Protein AF-A0A1Y3VLY2-F1 (afdb_monomer_lite)

pLDDT: mean 73.47, std 14.12, range [39.25, 93.06]

Secondary structure (DSSP, 8-state):
-HHHHHHHHHHHHHHHHHT--EEEEEEEEEEESTT--EEEEEETTEEEEEEE--HHHHHHHHHHTT-EEEEEEEEEE--TTSS--EEEEEEEEEEEE-TT--TTHHHHHHHHHHHHHHHHHHHHHHHTT--

Foldseek 3Di:
DVVVVVVVVVVVVVVVLQPDKDKDKKKWKWKDFDQFTFIWIQDPNDTDTLGGDDPVVVVVLVVVLQKDFPDKDWDFDDDPPDPTGMTIIMTMIMHIDTDPDDSCPSVVVSSVVVVVVVVVVVVVVVVPPPD

Structure (mmCIF, N/CA/C/O backbone):
data_AF-A0A1Y3VLY2-F1
#
_entry.id   AF-A0A1Y3VLY2-F1
#
loop_
_atom_site.group_PDB
_atom_site.id
_atom_site.type_symbol
_atom_site.label_atom_id
_atom_site.label_alt_id
_atom_site.label_comp_id
_atom_site.label_asym_id
_atom_site.label_entity_id
_atom_site.label_seq_id
_atom_site.pdbx_PDB_ins_code
_atom_site.Cartn_x
_atom_site.Cartn_y
_atom_site.Cartn_z
_atom_site.occupancy
_atom_site.B_iso_or_equiv
_atom_site.auth_seq_id
_atom_site.auth_comp_id
_atom_site.auth_asym_id
_atom_site.auth_atom_id
_atom_site.pdbx_PDB_model_num
ATOM 1 N N . MET A 1 1 ? -27.248 6.720 44.081 1.00 58.12 1 MET A N 1
ATOM 2 C CA . MET A 1 1 ? -26.623 5.455 43.626 1.00 58.12 1 MET A CA 1
ATOM 3 C C . MET A 1 1 ? -26.947 5.105 42.172 1.00 58.12 1 MET A C 1
ATOM 5 O O . MET A 1 1 ? -26.018 5.066 41.383 1.00 58.12 1 MET A O 1
ATOM 9 N N . LYS A 1 2 ? -28.219 4.960 41.759 1.00 60.16 2 LYS A N 1
ATOM 10 C CA . LYS A 1 2 ? -28.583 4.601 40.363 1.00 60.16 2 LYS A CA 1
ATOM 11 C C . LYS A 1 2 ? -27.990 5.522 39.275 1.00 60.16 2 LYS A C 1
ATOM 13 O O . LYS A 1 2 ? -27.499 5.031 38.271 1.00 60.16 2 LYS A O 1
ATOM 18 N N . LYS A 1 3 ? -27.964 6.845 39.502 1.00 66.25 3 LYS A N 1
ATOM 19 C CA . LYS A 1 3 ? -27.384 7.829 38.561 1.00 66.25 3 LYS A CA 1
ATOM 20 C C . LYS A 1 3 ? -25.861 7.702 38.397 1.00 66.25 3 LYS A C 1
ATOM 22 O O . LYS A 1 3 ? -25.346 7.909 37.311 1.00 66.25 3 LYS A O 1
ATOM 27 N N . LEU A 1 4 ? -25.161 7.331 39.470 1.00 74.94 4 LEU A N 1
ATOM 28 C CA . LEU A 1 4 ? -23.703 7.162 39.494 1.00 74.94 4 LEU A CA 1
ATOM 29 C C . LEU A 1 4 ? -23.287 5.870 38.774 1.00 74.94 4 LEU A C 1
ATOM 31 O O . LEU A 1 4 ? -22.337 5.870 38.002 1.00 74.94 4 LEU A O 1
ATOM 35 N N . ILE A 1 5 ? -24.072 4.802 38.954 1.00 77.69 5 ILE A N 1
ATOM 36 C CA . ILE A 1 5 ? -23.905 3.531 38.236 1.00 77.69 5 ILE A CA 1
ATOM 37 C C . ILE A 1 5 ? -24.167 3.720 36.734 1.00 77.69 5 ILE A C 1
ATOM 39 O O . ILE A 1 5 ? -23.401 3.224 35.915 1.00 77.69 5 ILE A O 1
ATOM 43 N N . ALA A 1 6 ? -25.200 4.486 36.363 1.00 76.38 6 ALA A N 1
ATOM 44 C CA . ALA A 1 6 ? -25.489 4.797 34.963 1.00 76.38 6 ALA A CA 1
ATOM 45 C C . ALA A 1 6 ? -24.370 5.618 34.295 1.00 76.38 6 ALA A C 1
ATOM 47 O O . ALA A 1 6 ? -24.025 5.356 33.146 1.00 76.38 6 ALA A O 1
ATOM 48 N N . LEU A 1 7 ? -23.772 6.570 35.019 1.00 77.31 7 LEU A N 1
ATOM 49 C CA . LEU A 1 7 ? -22.654 7.376 34.521 1.00 77.31 7 LEU A CA 1
ATOM 50 C C . LEU A 1 7 ? -21.395 6.523 34.283 1.00 77.31 7 LEU A C 1
ATOM 52 O O . LEU A 1 7 ? -20.775 6.626 33.228 1.00 77.31 7 LEU A O 1
ATOM 56 N N . LEU A 1 8 ? -21.056 5.643 35.230 1.00 75.94 8 LEU A N 1
ATOM 57 C CA . LEU A 1 8 ? -19.932 4.709 35.100 1.00 75.94 8 LEU A CA 1
ATOM 58 C C . LEU A 1 8 ? -20.142 3.714 33.954 1.00 75.94 8 LEU A C 1
ATOM 60 O O . LEU A 1 8 ? -19.216 3.464 33.189 1.00 75.94 8 LEU A O 1
ATOM 64 N N . ALA A 1 9 ? -21.362 3.197 33.791 1.00 75.50 9 ALA A N 1
ATOM 65 C CA . ALA A 1 9 ? -21.703 2.325 32.671 1.00 75.50 9 ALA A CA 1
ATOM 66 C C . ALA A 1 9 ? -21.577 3.056 31.322 1.00 75.50 9 ALA A C 1
ATOM 68 O O . ALA A 1 9 ? -20.997 2.513 30.388 1.00 75.50 9 ALA A O 1
ATOM 69 N N . ALA A 1 10 ? -22.047 4.303 31.224 1.00 71.25 10 ALA A N 1
ATOM 70 C CA . ALA A 1 10 ? -21.918 5.104 30.007 1.00 71.25 10 ALA A CA 1
ATOM 71 C C . ALA A 1 10 ? -20.450 5.412 29.662 1.00 71.25 10 ALA A C 1
ATOM 73 O O . ALA A 1 10 ? -20.056 5.286 28.504 1.00 71.25 10 ALA A O 1
ATOM 74 N N . MET A 1 11 ? -19.626 5.752 30.660 1.00 70.81 11 MET A N 1
ATOM 75 C CA . MET A 1 11 ? -18.187 5.971 30.474 1.00 70.81 11 MET A CA 1
ATOM 76 C C . MET A 1 11 ? -17.454 4.688 30.070 1.00 70.81 11 MET A C 1
ATOM 78 O O . MET A 1 11 ? -16.613 4.726 29.175 1.00 70.81 11 MET A O 1
ATOM 82 N N . ALA A 1 12 ? -17.805 3.546 30.668 1.00 66.31 12 ALA A N 1
ATOM 83 C CA . ALA A 1 12 ? -17.238 2.253 30.302 1.00 66.31 12 ALA A CA 1
ATOM 84 C C . ALA A 1 12 ? -17.602 1.863 28.863 1.00 66.31 12 ALA A C 1
ATOM 86 O O . ALA A 1 12 ? -16.734 1.421 28.117 1.00 66.31 12 ALA A O 1
ATOM 87 N N . ILE A 1 13 ? -18.851 2.075 28.438 1.00 64.88 13 ILE A N 1
ATOM 88 C CA . ILE A 1 13 ? -19.300 1.780 27.069 1.00 64.88 13 ILE A CA 1
ATOM 89 C C . ILE A 1 13 ? -18.627 2.723 26.062 1.00 64.88 13 ILE A C 1
ATOM 91 O O . ILE A 1 13 ? -18.116 2.259 25.046 1.00 64.88 13 ILE A O 1
ATOM 95 N N . ALA A 1 14 ? -18.558 4.025 26.354 1.00 61.59 14 ALA A N 1
ATOM 96 C CA . ALA A 1 14 ? -17.890 5.000 25.491 1.00 61.59 14 ALA A CA 1
ATOM 97 C C . ALA A 1 14 ? -16.382 4.721 25.354 1.00 61.59 14 ALA A C 1
ATOM 99 O O . ALA A 1 14 ? -15.857 4.716 24.241 1.00 61.59 14 ALA A O 1
ATOM 100 N N . GLY A 1 15 ? -15.702 4.402 26.462 1.00 58.81 15 GLY A N 1
ATOM 101 C CA . GLY A 1 15 ? -14.295 3.991 26.450 1.00 58.81 15 GLY A CA 1
ATOM 102 C C . GLY A 1 15 ? -14.069 2.671 25.704 1.00 58.81 15 GLY A C 1
ATOM 103 O O . GLY A 1 15 ? -13.089 2.529 24.981 1.00 58.81 15 GLY A O 1
ATOM 104 N N . SER A 1 16 ? -15.016 1.734 25.806 1.00 58.16 16 SER A N 1
ATOM 105 C CA . SER A 1 16 ? -14.946 0.433 25.124 1.00 58.16 16 SER A CA 1
ATOM 106 C C . SER A 1 16 ? -15.155 0.545 23.610 1.00 58.16 16 SER A C 1
ATOM 108 O O . SER A 1 16 ? -14.519 -0.183 22.853 1.00 58.16 16 SER A O 1
ATOM 110 N N . ILE A 1 17 ? -16.012 1.463 23.145 1.00 58.00 17 ILE A N 1
ATOM 111 C CA . ILE A 1 17 ? -16.206 1.742 21.708 1.00 58.00 17 ILE A CA 1
ATOM 112 C C . ILE A 1 17 ? -14.974 2.453 21.125 1.00 58.00 17 ILE A C 1
ATOM 114 O O . ILE A 1 17 ? -14.577 2.153 20.000 1.00 58.00 17 ILE A O 1
ATOM 118 N N . SER A 1 18 ? -14.333 3.336 21.901 1.00 56.81 18 SER A N 1
ATOM 119 C CA . SER A 1 18 ? -13.081 4.003 21.510 1.00 56.81 18 SER A CA 1
ATOM 120 C C . SER A 1 18 ? -11.898 3.036 21.365 1.00 56.81 18 SER A C 1
ATOM 122 O O . SER A 1 18 ? -10.976 3.324 20.610 1.00 56.81 18 SER A O 1
ATOM 124 N N . ALA A 1 19 ? -11.917 1.894 22.061 1.00 61.84 19 ALA A N 1
ATOM 125 C CA . ALA A 1 19 ? -10.824 0.918 22.071 1.00 61.84 19 ALA A CA 1
ATOM 126 C C . ALA A 1 19 ? -10.972 -0.205 21.026 1.00 61.84 19 ALA A C 1
ATOM 128 O O . ALA A 1 19 ? -10.168 -1.138 21.007 1.00 61.84 19 ALA A O 1
ATOM 129 N N . GLN A 1 20 ? -11.996 -0.165 20.164 1.00 66.69 20 GLN A N 1
ATOM 130 C CA . GLN A 1 20 ? -12.129 -1.157 19.097 1.00 66.69 20 GLN A CA 1
ATOM 131 C C . GLN A 1 20 ? -11.110 -0.881 17.989 1.00 66.69 20 GLN A C 1
ATOM 133 O O . GLN A 1 20 ? -11.344 -0.043 17.114 1.00 66.69 20 GLN A O 1
ATOM 138 N N . ASN A 1 21 ? -9.999 -1.622 18.014 1.00 74.44 21 ASN A N 1
ATOM 139 C CA . ASN A 1 21 ? -9.060 -1.674 16.900 1.00 74.44 21 ASN A CA 1
ATOM 140 C C . ASN A 1 21 ? -9.775 -2.221 15.661 1.00 74.44 21 ASN A C 1
ATOM 142 O O . ASN A 1 21 ? -10.402 -3.284 15.684 1.00 74.44 21 ASN A O 1
ATOM 146 N N . LYS A 1 22 ? -9.676 -1.473 14.568 1.00 84.25 22 LYS A N 1
ATOM 147 C CA . LYS A 1 22 ? -10.125 -1.868 13.235 1.00 84.25 22 LYS A CA 1
ATOM 148 C C . LYS A 1 22 ? -8.903 -2.102 12.360 1.00 84.25 22 LYS A C 1
ATOM 150 O O . LYS A 1 22 ? -7.831 -1.566 12.620 1.00 84.25 22 LYS A O 1
ATOM 155 N N . THR A 1 23 ? -9.066 -2.881 11.298 1.00 88.00 23 THR A N 1
ATOM 156 C CA . THR A 1 23 ? -7.989 -3.162 10.344 1.00 88.00 23 THR A CA 1
ATOM 157 C C . THR A 1 23 ? -8.355 -2.602 8.979 1.00 88.00 23 THR A C 1
ATOM 159 O O . THR A 1 23 ? -9.428 -2.891 8.449 1.00 88.00 23 THR A O 1
ATOM 162 N N . ALA A 1 24 ? -7.466 -1.797 8.411 1.00 88.06 24 ALA A N 1
ATOM 163 C CA . ALA A 1 24 ? -7.548 -1.323 7.038 1.00 88.06 24 ALA A CA 1
ATOM 164 C C . ALA A 1 24 ? -6.642 -2.163 6.140 1.00 88.06 24 ALA A C 1
ATOM 166 O O . ALA A 1 24 ? -5.611 -2.655 6.595 1.00 88.06 24 ALA A O 1
ATOM 167 N N . TYR A 1 25 ? -7.013 -2.280 4.865 1.00 89.06 25 TYR A N 1
ATOM 168 C CA . TYR A 1 25 ? -6.233 -2.985 3.853 1.00 89.06 25 TYR A CA 1
ATOM 169 C C . TYR A 1 25 ? -5.829 -2.047 2.717 1.00 89.06 25 TYR A C 1
ATOM 171 O O . TYR A 1 25 ? -6.581 -1.138 2.355 1.00 89.06 25 TYR A O 1
ATOM 179 N N . LEU A 1 26 ? -4.642 -2.281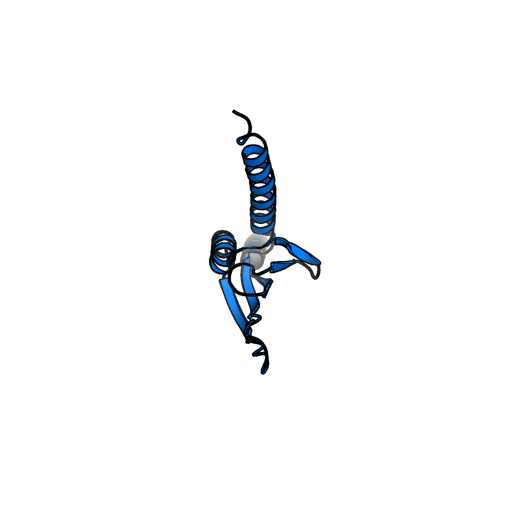 2.162 1.00 90.06 26 LEU A N 1
ATOM 180 C CA . LEU A 1 26 ? -4.081 -1.529 1.045 1.00 90.06 26 LEU A CA 1
ATOM 181 C C . LEU A 1 26 ? -3.390 -2.486 0.077 1.00 90.06 26 LEU A C 1
ATOM 183 O O . LEU A 1 26 ? -2.459 -3.192 0.461 1.00 90.06 26 LEU A O 1
ATOM 187 N N . ASP A 1 27 ? -3.797 -2.463 -1.189 1.00 90.31 27 ASP A N 1
ATOM 188 C CA . ASP A 1 27 ? -3.140 -3.276 -2.207 1.00 90.31 27 ASP A CA 1
ATOM 189 C C . ASP A 1 27 ? -2.009 -2.496 -2.882 1.00 90.31 27 ASP A C 1
ATOM 191 O O . ASP A 1 27 ? -2.199 -1.391 -3.405 1.00 90.31 27 ASP A O 1
ATOM 195 N N . LEU A 1 28 ? -0.836 -3.118 -2.938 1.00 90.19 28 LEU A N 1
ATOM 196 C CA . LEU A 1 28 ? 0.336 -2.650 -3.661 1.00 90.19 28 LEU A CA 1
ATOM 197 C C . LEU A 1 28 ? 0.592 -3.558 -4.862 1.00 90.19 28 LEU A C 1
ATOM 199 O O . LEU A 1 28 ? 0.950 -4.728 -4.725 1.00 90.19 28 LEU A O 1
ATOM 203 N N . TYR A 1 29 ? 0.481 -2.986 -6.055 1.00 89.62 29 TYR A N 1
ATOM 204 C CA . TYR A 1 29 ? 0.791 -3.650 -7.310 1.00 89.62 29 TYR A CA 1
ATOM 205 C C . TYR A 1 29 ? 2.093 -3.116 -7.891 1.00 89.62 29 TYR A C 1
ATOM 207 O O . TYR A 1 29 ? 2.259 -1.914 -8.099 1.00 89.62 29 TYR A O 1
ATOM 215 N N . GLN A 1 30 ? 2.992 -4.028 -8.247 1.00 86.88 30 GLN A N 1
ATOM 216 C CA . GLN A 1 30 ? 4.174 -3.710 -9.033 1.00 86.88 30 GLN A CA 1
ATOM 217 C C . GLN A 1 30 ? 4.269 -4.590 -10.269 1.00 86.88 30 GLN A C 1
ATOM 219 O O . GLN A 1 30 ? 4.177 -5.815 -10.195 1.00 86.88 30 GLN A O 1
ATOM 224 N N . ARG A 1 31 ? 4.470 -3.967 -11.433 1.00 84.88 31 ARG A N 1
ATOM 225 C CA . ARG A 1 31 ? 4.622 -4.678 -12.709 1.00 84.88 31 ARG A CA 1
ATOM 226 C C . ARG A 1 31 ? 5.759 -4.085 -13.529 1.00 84.88 31 ARG A C 1
ATOM 228 O O . ARG A 1 31 ? 5.790 -2.881 -13.764 1.00 84.88 31 ARG A O 1
ATOM 235 N N . GLY A 1 32 ? 6.643 -4.930 -14.049 1.00 77.25 32 GLY A N 1
ATOM 236 C CA . GLY A 1 32 ? 7.724 -4.480 -14.929 1.00 77.25 32 GLY A CA 1
ATOM 237 C C . GLY A 1 32 ? 8.825 -5.516 -15.106 1.00 77.25 32 GLY A C 1
ATOM 238 O O . GLY A 1 32 ? 8.656 -6.681 -14.749 1.00 77.25 32 GLY A O 1
ATOM 239 N N . GLY A 1 33 ? 9.937 -5.084 -15.692 1.00 66.81 33 GLY A N 1
ATOM 240 C CA . GLY A 1 33 ? 11.180 -5.851 -15.757 1.00 66.81 33 GLY A CA 1
ATOM 241 C C . GLY A 1 33 ? 12.245 -5.173 -14.898 1.00 66.81 33 GLY A C 1
ATOM 242 O O . GLY A 1 33 ? 12.363 -3.948 -14.946 1.00 66.81 33 GLY A O 1
ATOM 243 N N . ALA A 1 34 ? 12.987 -5.969 -14.124 1.00 65.06 34 ALA A N 1
ATOM 244 C CA . ALA A 1 34 ? 14.142 -5.545 -13.328 1.00 65.06 34 ALA A CA 1
ATOM 245 C C . ALA A 1 34 ? 13.949 -4.190 -12.597 1.00 65.06 34 ALA A C 1
ATOM 247 O O . ALA A 1 34 ? 13.009 -4.033 -11.823 1.00 65.06 34 ALA A O 1
ATOM 248 N N . MET A 1 35 ? 14.827 -3.214 -12.853 1.00 57.78 35 MET A N 1
ATOM 249 C CA . MET A 1 35 ? 14.977 -1.943 -12.125 1.00 57.78 35 MET A CA 1
ATOM 250 C C . MET A 1 35 ? 13.846 -0.914 -12.357 1.00 57.78 35 MET A C 1
ATOM 252 O O . MET A 1 35 ? 13.881 0.187 -11.811 1.00 57.78 35 MET A O 1
ATOM 256 N N . HIS A 1 36 ? 12.826 -1.247 -13.158 1.00 66.94 36 HIS A N 1
ATOM 257 C CA . HIS A 1 36 ? 11.753 -0.326 -13.558 1.00 66.94 36 HIS A CA 1
ATOM 258 C C . HIS A 1 36 ? 10.357 -0.911 -13.318 1.00 66.94 36 HIS A C 1
ATOM 260 O O . HIS A 1 36 ? 9.518 -0.978 -14.225 1.00 66.94 36 HIS A O 1
ATOM 266 N N . LEU A 1 37 ? 10.094 -1.342 -12.083 1.00 76.12 37 LEU A N 1
ATOM 267 C CA . LEU A 1 37 ? 8.758 -1.758 -11.669 1.00 76.12 37 LEU A CA 1
ATOM 268 C C . LEU A 1 37 ? 7.848 -0.529 -11.565 1.00 76.12 37 LEU A C 1
ATOM 270 O O . LEU A 1 37 ? 8.114 0.409 -10.813 1.00 76.12 37 LEU A O 1
ATOM 274 N N . LYS A 1 38 ? 6.772 -0.531 -12.355 1.00 84.75 38 LYS A N 1
ATOM 275 C CA . LYS A 1 38 ? 5.688 0.444 -12.228 1.00 84.75 38 LYS A CA 1
ATOM 276 C C . LYS A 1 38 ? 4.907 0.113 -10.970 1.00 84.75 38 LYS A C 1
ATOM 278 O O . LYS A 1 38 ? 4.398 -1.003 -10.869 1.00 84.75 38 LYS A O 1
ATOM 283 N N . THR A 1 39 ? 4.821 1.075 -10.064 1.00 86.38 39 THR A N 1
ATOM 284 C CA . THR A 1 39 ? 4.208 0.918 -8.746 1.00 86.38 39 THR A CA 1
ATOM 285 C C . THR A 1 39 ? 2.845 1.594 -8.720 1.00 86.38 39 THR A C 1
ATOM 287 O O . THR A 1 39 ? 2.719 2.771 -9.064 1.00 86.38 39 THR A O 1
ATOM 290 N N . THR A 1 40 ? 1.827 0.861 -8.288 1.00 87.44 40 THR A N 1
ATOM 291 C CA . THR A 1 40 ? 0.455 1.347 -8.151 1.00 87.44 40 THR A CA 1
ATOM 292 C C . THR A 1 40 ? -0.095 0.917 -6.800 1.00 87.44 40 THR A C 1
ATOM 294 O O . THR A 1 40 ? -0.069 -0.268 -6.480 1.00 87.44 40 THR A O 1
ATOM 297 N N . LEU A 1 41 ? -0.608 1.869 -6.030 1.00 87.44 41 LEU A N 1
ATOM 298 C CA . LEU A 1 41 ? -1.395 1.602 -4.828 1.00 87.44 41 LEU A CA 1
ATOM 299 C C . LEU A 1 41 ? -2.883 1.648 -5.168 1.00 87.44 41 LEU A C 1
ATOM 301 O O . LEU A 1 41 ? -3.289 2.492 -5.965 1.00 87.44 41 LEU A O 1
ATOM 305 N N . ILE A 1 42 ? -3.700 0.779 -4.580 1.00 84.75 42 ILE A N 1
ATOM 306 C CA . ILE A 1 42 ? -5.162 0.848 -4.713 1.00 84.75 42 ILE A CA 1
ATOM 307 C C . ILE A 1 42 ? -5.753 1.377 -3.409 1.00 84.75 42 ILE A C 1
ATOM 309 O O . ILE A 1 42 ? -5.805 0.665 -2.411 1.00 84.75 42 ILE A O 1
ATOM 313 N N . PHE A 1 43 ? -6.240 2.616 -3.433 1.00 75.88 43 PHE A N 1
ATOM 314 C CA . PHE A 1 43 ? -6.943 3.241 -2.312 1.00 75.88 43 PHE A CA 1
ATOM 315 C C . PHE A 1 43 ? -8.423 3.364 -2.647 1.00 75.88 43 PHE A C 1
ATOM 317 O O . PHE A 1 43 ? -8.763 4.010 -3.634 1.00 75.88 43 PHE A O 1
ATOM 324 N N . ASN A 1 44 ? -9.318 2.789 -1.840 1.00 72.00 44 ASN A N 1
ATOM 325 C CA . ASN A 1 44 ? -10.771 2.882 -2.061 1.00 72.00 44 ASN A CA 1
ATOM 326 C C . ASN A 1 44 ? -11.184 2.557 -3.513 1.00 72.00 44 ASN A C 1
ATOM 328 O O . ASN A 1 44 ? -11.891 3.332 -4.157 1.00 72.00 44 ASN A O 1
ATOM 332 N N . ASN A 1 45 ? -10.687 1.443 -4.062 1.00 75.06 45 ASN A N 1
ATOM 333 C CA . ASN A 1 45 ? -10.869 1.050 -5.468 1.00 75.06 45 ASN A CA 1
ATOM 334 C C . ASN A 1 45 ? -10.325 2.039 -6.520 1.00 75.06 45 ASN A C 1
ATOM 336 O O . ASN A 1 45 ? -10.598 1.879 -7.711 1.00 75.06 45 ASN A O 1
ATOM 340 N N . ARG A 1 46 ? -9.529 3.039 -6.130 1.00 76.38 46 ARG A N 1
ATOM 341 C CA . ARG A 1 46 ? -8.881 3.982 -7.048 1.00 76.38 46 ARG A CA 1
ATOM 342 C C . ARG A 1 46 ? -7.377 3.711 -7.133 1.00 76.38 46 ARG A C 1
ATOM 344 O O . ARG A 1 46 ? -6.707 3.674 -6.100 1.00 76.38 46 ARG A O 1
ATOM 351 N N . PRO A 1 47 ? -6.822 3.539 -8.343 1.00 83.50 47 PRO A N 1
ATOM 352 C CA . PRO A 1 47 ? -5.389 3.373 -8.516 1.00 83.50 47 PRO A CA 1
ATOM 353 C C . PRO A 1 47 ? -4.657 4.712 -8.369 1.00 83.50 47 PRO A C 1
ATOM 355 O O . PRO A 1 47 ? -4.982 5.686 -9.044 1.00 83.50 47 PRO A O 1
ATOM 358 N N . VAL A 1 48 ? -3.622 4.736 -7.534 1.00 84.06 48 VAL A N 1
ATOM 359 C CA . VAL A 1 48 ? -2.663 5.836 -7.393 1.00 84.06 48 VAL A CA 1
ATOM 360 C C . VAL A 1 48 ? -1.322 5.361 -7.931 1.00 84.06 48 VAL A C 1
ATOM 362 O O . VAL A 1 48 ? -0.709 4.428 -7.408 1.00 84.06 48 VAL A O 1
ATOM 365 N N . TYR A 1 49 ? -0.876 5.978 -9.020 1.00 83.56 49 TYR A N 1
ATOM 366 C CA . TYR A 1 49 ? 0.398 5.645 -9.641 1.00 83.56 49 TYR A CA 1
ATOM 367 C C . TYR A 1 49 ? 1.543 6.364 -8.925 1.00 83.56 49 TYR A C 1
ATOM 369 O O . TYR A 1 49 ? 1.5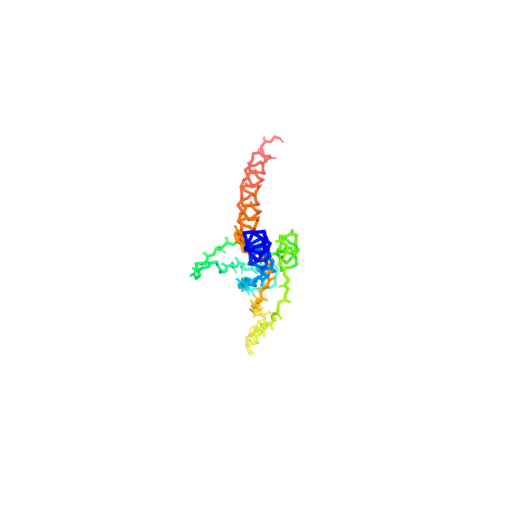64 7.587 -8.855 1.00 83.56 49 TYR A O 1
ATOM 377 N N . LEU A 1 50 ? 2.514 5.597 -8.425 1.00 81.06 50 LEU A N 1
ATOM 378 C CA . LEU A 1 50 ? 3.679 6.117 -7.696 1.00 81.06 50 LEU A CA 1
ATOM 379 C C . LEU A 1 50 ? 4.932 6.249 -8.574 1.00 81.06 50 LEU A C 1
ATOM 381 O O . LEU A 1 50 ? 6.037 6.463 -8.069 1.00 81.06 50 LEU A O 1
ATOM 385 N N . GLY A 1 51 ? 4.793 6.064 -9.887 1.00 81.81 51 GLY A N 1
ATOM 386 C CA . GLY A 1 51 ? 5.928 6.063 -10.800 1.00 81.81 51 GLY A CA 1
ATOM 387 C C . GLY A 1 51 ? 6.681 4.731 -10.845 1.00 81.81 51 GLY A C 1
ATOM 388 O O . GLY A 1 51 ? 6.201 3.672 -10.425 1.00 81.81 51 GLY A O 1
ATOM 389 N N . LYS A 1 52 ? 7.896 4.795 -11.395 1.00 83.62 52 LYS A N 1
ATOM 390 C CA . LYS A 1 52 ? 8.869 3.698 -11.368 1.00 83.62 52 LYS A CA 1
ATOM 391 C C . LYS A 1 52 ? 9.653 3.798 -10.058 1.00 83.62 52 LYS A C 1
ATOM 393 O O . LYS A 1 52 ? 10.356 4.789 -9.860 1.00 83.62 52 LYS A O 1
ATOM 398 N N . LYS A 1 53 ? 9.507 2.809 -9.175 1.00 79.06 53 LYS A N 1
ATOM 399 C CA . LYS A 1 53 ? 10.174 2.770 -7.860 1.00 79.06 53 LYS A CA 1
ATOM 400 C C . LYS A 1 53 ? 10.644 1.359 -7.529 1.00 79.06 53 LYS A C 1
ATOM 402 O O . LYS A 1 53 ? 10.069 0.383 -8.015 1.00 79.06 53 LYS A O 1
ATOM 407 N N . ASN A 1 54 ? 11.679 1.256 -6.700 1.00 82.31 54 ASN A N 1
ATOM 408 C CA . ASN A 1 54 ? 12.123 -0.029 -6.169 1.00 82.31 54 ASN A CA 1
ATOM 409 C C . ASN A 1 54 ? 11.071 -0.574 -5.182 1.00 82.31 54 ASN A C 1
ATOM 411 O O . ASN A 1 54 ? 10.453 0.194 -4.449 1.00 82.31 54 ASN A O 1
ATOM 415 N N . LEU A 1 55 ? 10.849 -1.892 -5.160 1.00 82.25 55 LEU A N 1
ATOM 416 C CA . LEU A 1 55 ? 9.916 -2.524 -4.223 1.00 82.25 55 LEU A CA 1
ATOM 417 C C . LEU A 1 55 ? 10.268 -2.228 -2.759 1.00 82.25 55 LEU A C 1
ATOM 419 O O . LEU A 1 55 ? 9.387 -1.854 -1.993 1.00 82.25 55 LEU A O 1
ATOM 423 N N . GLY A 1 56 ? 11.542 -2.359 -2.384 1.00 84.38 56 GLY A N 1
ATOM 424 C CA . GLY A 1 56 ? 12.001 -2.124 -1.014 1.00 84.38 56 GLY A CA 1
ATOM 425 C C . GLY A 1 56 ? 11.806 -0.674 -0.572 1.00 84.38 56 GLY A C 1
ATOM 426 O O . GLY A 1 56 ? 11.342 -0.433 0.533 1.00 84.38 56 GLY A O 1
ATOM 427 N N . GLU A 1 57 ? 12.061 0.291 -1.463 1.00 84.00 57 GLU A N 1
ATOM 428 C CA . GLU A 1 57 ? 11.805 1.718 -1.203 1.00 84.00 57 GLU A CA 1
ATOM 429 C C . GLU A 1 57 ? 10.322 1.967 -0.888 1.00 84.00 57 GLU A C 1
ATOM 431 O O . GLU A 1 57 ? 9.985 2.675 0.060 1.00 84.00 57 GLU A O 1
ATOM 436 N N . VAL A 1 58 ? 9.428 1.355 -1.668 1.00 85.62 58 VAL A N 1
ATOM 437 C CA . VAL A 1 58 ? 7.981 1.504 -1.483 1.00 85.62 58 VAL A CA 1
ATOM 438 C C . VAL A 1 58 ? 7.518 0.826 -0.196 1.00 85.62 58 VAL A C 1
ATOM 440 O O . VAL A 1 58 ? 6.737 1.417 0.545 1.00 85.62 58 VAL A O 1
ATOM 443 N N . LEU A 1 59 ? 8.007 -0.381 0.094 1.00 88.25 59 LEU A N 1
ATOM 444 C CA . LEU A 1 59 ? 7.661 -1.100 1.320 1.00 88.25 59 LEU A CA 1
ATOM 445 C C . LEU A 1 59 ? 8.156 -0.367 2.571 1.00 88.25 59 LEU A C 1
ATOM 447 O O . LEU A 1 59 ? 7.392 -0.251 3.521 1.00 88.25 59 LEU A O 1
ATOM 451 N N . ASN A 1 60 ? 9.367 0.194 2.551 1.00 89.12 60 ASN A N 1
ATOM 452 C CA . ASN A 1 60 ? 9.896 0.974 3.673 1.00 89.12 60 ASN A CA 1
ATOM 453 C C . ASN A 1 60 ? 9.043 2.220 3.948 1.00 89.12 60 ASN A C 1
ATOM 455 O O . ASN A 1 60 ? 8.650 2.456 5.083 1.00 89.12 60 ASN A O 1
ATOM 459 N N . MET A 1 61 ? 8.674 2.971 2.907 1.00 86.62 61 MET A N 1
ATOM 460 C CA . MET A 1 61 ? 7.791 4.140 3.040 1.00 86.62 61 MET A CA 1
ATOM 461 C C . MET A 1 61 ? 6.405 3.774 3.604 1.00 86.62 61 MET A C 1
ATOM 463 O O . MET A 1 61 ? 5.803 4.535 4.367 1.00 86.62 61 MET A O 1
ATOM 467 N N . LEU A 1 62 ? 5.868 2.618 3.210 1.00 88.38 62 LEU A N 1
ATOM 468 C CA . LEU A 1 62 ? 4.584 2.135 3.717 1.00 88.38 62 LEU A CA 1
ATOM 469 C C . LEU A 1 62 ? 4.711 1.659 5.171 1.00 88.38 62 LEU A C 1
ATOM 471 O O . LEU A 1 62 ? 3.844 1.994 5.977 1.00 88.38 62 LEU A O 1
ATOM 475 N N . ALA A 1 63 ? 5.815 1.001 5.528 1.00 88.81 63 ALA A N 1
ATOM 476 C CA . ALA A 1 63 ? 6.131 0.612 6.901 1.00 88.81 63 ALA A CA 1
ATOM 477 C C . ALA A 1 63 ? 6.302 1.826 7.831 1.00 88.81 63 ALA A C 1
ATOM 479 O O . ALA A 1 63 ? 5.729 1.843 8.916 1.00 88.81 63 ALA A O 1
ATOM 480 N N . GLU A 1 64 ? 6.979 2.890 7.381 1.00 88.50 64 GLU A N 1
ATOM 481 C CA . GLU A 1 64 ? 7.055 4.178 8.098 1.00 88.50 64 GLU A CA 1
ATOM 482 C C . GLU A 1 64 ? 5.668 4.790 8.346 1.00 88.50 64 GLU A C 1
ATOM 484 O O . GLU A 1 64 ? 5.453 5.500 9.324 1.00 88.50 64 GLU A O 1
ATOM 489 N N . SER A 1 65 ? 4.706 4.494 7.470 1.00 85.88 65 SER A N 1
ATOM 490 C CA . SER A 1 65 ? 3.314 4.932 7.601 1.00 85.88 65 SER A CA 1
ATOM 491 C C . SER A 1 65 ? 2.446 3.945 8.402 1.00 85.88 65 SER A C 1
ATOM 493 O O . SER A 1 65 ? 1.221 4.105 8.429 1.00 85.88 65 SER A O 1
ATOM 495 N N . GLY A 1 66 ? 3.047 2.928 9.028 1.00 89.00 66 GLY A N 1
ATOM 496 C CA . GLY A 1 66 ? 2.381 1.928 9.867 1.00 89.00 66 GLY A CA 1
ATOM 497 C C . GLY A 1 66 ? 1.708 0.781 9.108 1.00 89.00 66 GLY A C 1
ATOM 498 O O . GLY A 1 66 ? 0.836 0.126 9.670 1.00 89.00 66 GLY A O 1
ATOM 499 N N . TRP A 1 67 ? 2.044 0.562 7.833 1.00 92.12 67 TRP A N 1
ATOM 500 C CA . TRP A 1 67 ? 1.534 -0.579 7.069 1.00 92.12 67 TRP A CA 1
ATOM 501 C C . TRP A 1 67 ? 2.438 -1.795 7.205 1.00 92.12 67 TRP A C 1
ATOM 503 O O . TRP A 1 67 ? 3.647 -1.721 6.997 1.00 92.12 67 TRP A O 1
ATOM 513 N N . GLU A 1 68 ? 1.821 -2.943 7.438 1.00 92.94 68 GLU A N 1
ATOM 514 C CA . GLU A 1 68 ? 2.490 -4.234 7.508 1.00 92.94 68 GLU A CA 1
ATOM 515 C C . GLU A 1 68 ? 2.072 -5.123 6.342 1.00 92.94 68 GLU A C 1
ATOM 517 O O . GLU A 1 68 ? 0.955 -5.025 5.835 1.00 92.94 68 GLU A O 1
ATOM 522 N N . ILE A 1 69 ? 2.955 -6.027 5.919 1.00 91.38 69 ILE A N 1
ATOM 523 C CA . ILE A 1 69 ? 2.614 -7.021 4.900 1.00 91.38 69 ILE A CA 1
ATOM 524 C C . ILE A 1 69 ? 1.690 -8.067 5.525 1.00 91.38 69 ILE A C 1
ATOM 526 O O . ILE A 1 69 ? 2.098 -8.802 6.419 1.00 91.38 69 ILE A O 1
ATOM 530 N N . ASP A 1 70 ? 0.462 -8.165 5.016 1.00 91.75 70 ASP A N 1
ATOM 531 C CA . ASP A 1 70 ? -0.473 -9.231 5.381 1.00 91.75 70 ASP A CA 1
ATOM 532 C C . ASP A 1 70 ? -0.295 -10.439 4.459 1.00 91.75 70 ASP A C 1
ATOM 534 O O . ASP A 1 70 ? -0.104 -11.570 4.906 1.00 91.75 70 ASP A O 1
ATOM 538 N N . LYS A 1 71 ? -0.320 -10.203 3.140 1.00 88.19 71 LYS A N 1
ATOM 539 C CA . LYS A 1 71 ? -0.205 -11.267 2.134 1.00 88.19 71 LYS A CA 1
ATOM 540 C C . LYS A 1 71 ? 0.695 -10.852 0.991 1.00 88.19 71 LYS A C 1
ATOM 542 O O . LYS A 1 71 ? 0.647 -9.728 0.503 1.00 88.19 71 LYS A O 1
ATOM 547 N N . THR A 1 72 ? 1.467 -11.817 0.507 1.00 86.38 72 THR A N 1
ATOM 548 C CA . THR A 1 72 ? 2.282 -11.668 -0.698 1.00 86.38 72 THR A CA 1
ATOM 549 C C . THR A 1 72 ? 1.751 -12.592 -1.785 1.00 86.38 72 THR A C 1
ATOM 551 O O . THR A 1 72 ? 1.739 -13.810 -1.634 1.00 86.38 72 THR A O 1
ATOM 554 N N . LEU A 1 73 ? 1.337 -12.014 -2.905 1.00 79.06 73 LEU A N 1
ATOM 555 C CA . LEU A 1 73 ? 0.892 -12.705 -4.107 1.00 79.06 73 LEU A CA 1
ATOM 556 C C . LEU A 1 73 ? 1.889 -12.400 -5.227 1.00 79.06 73 LEU A C 1
ATOM 558 O O . LEU A 1 73 ? 1.789 -11.405 -5.949 1.00 79.06 73 LEU A O 1
ATOM 562 N N . ASN A 1 74 ? 2.896 -13.258 -5.365 1.00 68.44 74 ASN A N 1
ATOM 563 C CA . ASN A 1 74 ? 3.896 -13.118 -6.415 1.00 68.44 74 ASN A CA 1
ATOM 564 C C . ASN A 1 74 ? 3.472 -13.915 -7.654 1.00 68.44 74 ASN A C 1
ATOM 566 O O . ASN A 1 74 ? 3.398 -15.142 -7.619 1.00 68.44 74 ASN A O 1
ATOM 570 N N . VAL A 1 75 ? 3.212 -13.224 -8.764 1.00 63.56 75 VAL A N 1
ATOM 571 C CA . VAL A 1 75 ? 2.902 -13.857 -10.048 1.00 63.56 75 VAL A CA 1
ATOM 572 C C . VAL A 1 75 ? 4.092 -13.647 -10.978 1.00 63.56 75 VAL A C 1
ATOM 574 O O . VAL A 1 75 ? 4.182 -12.661 -11.716 1.00 63.56 75 VAL A O 1
ATOM 577 N N . ARG A 1 76 ? 5.029 -14.598 -10.968 1.00 61.38 76 ARG A N 1
ATOM 578 C CA . ARG A 1 76 ? 6.122 -14.631 -11.945 1.00 61.38 76 ARG A CA 1
ATOM 579 C C . ARG A 1 76 ? 5.574 -15.156 -13.269 1.00 61.38 76 ARG A C 1
ATOM 581 O O . ARG A 1 76 ? 5.231 -16.328 -13.376 1.00 61.38 76 ARG A O 1
ATOM 588 N N . ARG A 1 77 ? 5.511 -14.308 -14.301 1.00 57.72 77 ARG A N 1
ATOM 589 C CA . ARG A 1 77 ? 5.290 -14.793 -15.669 1.00 57.72 77 ARG A CA 1
ATOM 590 C C . ARG A 1 77 ? 6.637 -15.127 -16.291 1.00 57.72 77 ARG A C 1
ATOM 592 O O . ARG A 1 77 ? 7.373 -14.234 -16.706 1.00 57.72 77 ARG A O 1
ATOM 599 N N . VAL A 1 78 ? 6.953 -16.418 -16.329 1.00 53.12 78 VAL A N 1
ATOM 600 C CA . VAL A 1 78 ? 8.037 -16.950 -17.156 1.00 53.12 78 VAL A CA 1
ATOM 601 C C . VAL A 1 78 ? 7.523 -16.958 -18.595 1.00 53.12 78 VAL A C 1
ATOM 603 O O . VAL A 1 78 ? 6.562 -17.655 -18.908 1.00 53.12 78 VAL A O 1
ATOM 606 N N . CYS A 1 79 ? 8.094 -16.117 -19.455 1.00 50.00 79 CYS A N 1
ATOM 607 C CA . CYS A 1 79 ? 7.850 -16.200 -20.890 1.00 50.00 79 CYS A CA 1
ATOM 608 C C . CYS A 1 79 ? 8.793 -17.275 -21.439 1.00 50.00 79 CYS A C 1
ATOM 610 O O . CYS A 1 79 ? 10.002 -17.136 -21.283 1.00 50.00 79 CYS A O 1
ATOM 612 N N . TRP A 1 80 ? 8.260 -18.334 -22.052 1.00 52.19 80 TRP A N 1
ATOM 613 C CA . TRP A 1 80 ? 9.046 -19.474 -22.554 1.00 52.19 80 TRP A CA 1
ATOM 614 C C . TRP A 1 80 ? 10.045 -19.065 -23.666 1.00 52.19 80 TRP A C 1
ATOM 616 O O . TRP A 1 80 ? 10.974 -19.807 -23.950 1.00 52.19 80 TRP A O 1
ATOM 626 N N . PHE A 1 81 ? 9.906 -17.874 -24.272 1.00 52.72 81 PHE A N 1
ATOM 627 C CA . PHE A 1 81 ? 10.563 -17.534 -25.547 1.00 52.72 81 PHE A CA 1
ATOM 628 C C . PHE A 1 81 ? 11.344 -16.198 -25.624 1.00 52.72 81 PHE A C 1
ATOM 630 O O . PHE A 1 81 ? 11.773 -15.833 -26.712 1.00 52.72 81 PHE A O 1
ATOM 637 N N . TRP A 1 82 ? 11.566 -15.439 -24.539 1.00 47.44 82 TRP A N 1
ATOM 638 C CA . TRP A 1 82 ? 12.311 -14.154 -24.614 1.00 47.44 82 TRP A CA 1
ATOM 639 C C . TRP A 1 82 ? 13.046 -13.834 -23.294 1.00 47.44 82 TRP A C 1
ATOM 641 O O . TRP A 1 82 ? 12.496 -14.142 -22.235 1.00 47.44 82 TRP A O 1
ATOM 651 N N . PRO A 1 83 ? 14.212 -13.146 -23.282 1.00 54.44 83 PRO A N 1
ATOM 652 C CA . PRO A 1 83 ? 15.040 -12.949 -22.088 1.00 54.44 83 PRO A CA 1
ATOM 653 C C . PRO A 1 83 ? 14.494 -11.893 -21.107 1.00 54.44 83 PRO A C 1
ATOM 655 O O . PRO A 1 83 ? 15.190 -11.467 -20.189 1.00 54.44 83 PRO A O 1
ATOM 658 N N . PHE A 1 84 ? 13.238 -11.460 -21.254 1.00 56.50 84 PHE A N 1
ATOM 659 C CA . PHE A 1 84 ? 12.628 -10.462 -20.378 1.00 56.50 84 PHE A CA 1
ATOM 660 C C . PHE A 1 84 ? 11.689 -11.121 -19.368 1.00 56.50 84 PHE A C 1
ATOM 662 O O . PHE A 1 84 ? 10.490 -11.283 -19.612 1.00 56.50 84 PHE A O 1
ATOM 669 N N . THR A 1 85 ? 12.219 -11.456 -18.192 1.00 60.66 85 THR A N 1
ATOM 670 C CA . THR A 1 85 ? 11.399 -11.837 -17.036 1.00 60.66 85 THR A CA 1
ATOM 671 C C . THR A 1 85 ? 10.527 -10.646 -16.630 1.00 60.66 85 THR A C 1
ATOM 673 O O . THR A 1 85 ? 11.022 -9.640 -16.119 1.00 60.66 85 THR A O 1
ATOM 676 N N . ARG A 1 86 ? 9.212 -10.723 -16.874 1.00 65.56 86 ARG A N 1
ATOM 677 C CA . ARG A 1 86 ? 8.261 -9.737 -16.344 1.00 65.56 86 ARG A CA 1
ATOM 678 C C . ARG A 1 86 ? 7.810 -10.175 -14.959 1.00 65.56 86 ARG A C 1
ATOM 680 O O . ARG A 1 86 ? 7.135 -11.193 -14.803 1.00 65.56 86 ARG A O 1
ATOM 687 N N . HIS A 1 87 ? 8.141 -9.362 -13.968 1.00 74.31 87 HIS A N 1
ATOM 688 C CA . HIS A 1 87 ? 7.706 -9.551 -12.596 1.00 74.31 87 HIS A CA 1
ATOM 689 C C . HIS A 1 87 ? 6.357 -8.864 -12.390 1.00 74.31 87 HIS A C 1
ATOM 691 O O . HIS A 1 87 ? 6.131 -7.741 -12.862 1.00 74.31 87 HIS A O 1
ATOM 697 N N . LYS A 1 88 ? 5.445 -9.559 -11.708 1.00 81.69 88 LYS A N 1
ATOM 698 C CA . LYS A 1 88 ? 4.213 -8.984 -11.183 1.00 81.69 88 LYS A CA 1
ATOM 699 C C . LYS A 1 88 ? 4.146 -9.325 -9.701 1.00 81.69 88 LYS A C 1
ATOM 701 O O . LYS A 1 88 ? 3.904 -10.474 -9.343 1.00 81.69 88 LYS A O 1
ATOM 706 N N . PHE A 1 89 ? 4.349 -8.318 -8.871 1.00 84.94 89 PHE A N 1
ATOM 707 C CA . PHE A 1 89 ? 4.166 -8.424 -7.437 1.00 84.94 89 PHE A CA 1
ATOM 708 C C . PHE A 1 89 ? 2.825 -7.816 -7.058 1.00 84.94 89 PHE A C 1
ATOM 710 O O . PHE A 1 89 ? 2.437 -6.768 -7.583 1.00 84.94 89 PHE A O 1
ATOM 717 N N . HIS A 1 90 ? 2.122 -8.491 -6.166 1.00 89.94 90 HIS A N 1
ATOM 718 C CA . HIS A 1 90 ? 0.942 -7.973 -5.511 1.00 89.94 90 HIS A CA 1
ATOM 719 C C . HIS A 1 90 ? 1.103 -8.222 -4.013 1.00 89.94 90 HIS A C 1
ATOM 721 O O . HIS A 1 90 ? 1.271 -9.364 -3.593 1.00 89.94 90 HIS A O 1
ATOM 727 N N . PHE A 1 91 ? 1.101 -7.160 -3.221 1.00 89.62 91 PHE A N 1
ATOM 728 C CA . PHE A 1 91 ? 1.131 -7.235 -1.768 1.00 89.62 91 PHE A CA 1
ATOM 729 C C . PHE A 1 91 ? -0.175 -6.680 -1.228 1.00 89.62 91 PHE A C 1
ATOM 731 O O . PHE A 1 91 ? -0.585 -5.595 -1.631 1.00 89.62 91 PHE A O 1
ATOM 738 N N . VAL A 1 92 ? -0.792 -7.418 -0.317 1.00 90.69 92 VAL A N 1
ATOM 739 C CA . VAL A 1 92 ? -1.882 -6.914 0.512 1.00 90.69 92 VAL A CA 1
ATOM 740 C C . VAL A 1 92 ? -1.247 -6.465 1.814 1.00 90.69 92 VAL A C 1
ATOM 742 O O . VAL A 1 92 ? -0.587 -7.258 2.493 1.00 90.69 92 VAL A O 1
ATOM 745 N N . LEU A 1 93 ? -1.406 -5.190 2.130 1.00 91.94 93 LEU A N 1
ATOM 746 C CA . LEU A 1 93 ? -0.909 -4.578 3.349 1.00 91.94 93 LEU A CA 1
ATOM 747 C C . LEU A 1 93 ? -2.066 -4.376 4.318 1.00 91.94 93 LEU A C 1
ATOM 749 O O . LEU A 1 93 ? -3.189 -4.116 3.885 1.00 91.94 93 LEU A O 1
ATOM 753 N N . LYS A 1 94 ? -1.786 -4.455 5.616 1.00 93.06 94 LYS A N 1
ATOM 754 C CA . LYS A 1 94 ? -2.742 -4.156 6.680 1.00 93.06 94 LYS A CA 1
ATOM 755 C C . LYS A 1 94 ? -2.220 -3.061 7.597 1.00 93.06 94 LYS A C 1
ATOM 757 O O . LYS A 1 94 ? -1.012 -2.914 7.764 1.00 93.06 94 LYS A O 1
ATOM 762 N N . LYS A 1 95 ? -3.136 -2.317 8.202 1.00 91.19 95 LYS A N 1
ATOM 763 C CA . LYS A 1 95 ? -2.835 -1.348 9.256 1.00 91.19 95 LYS A CA 1
ATOM 76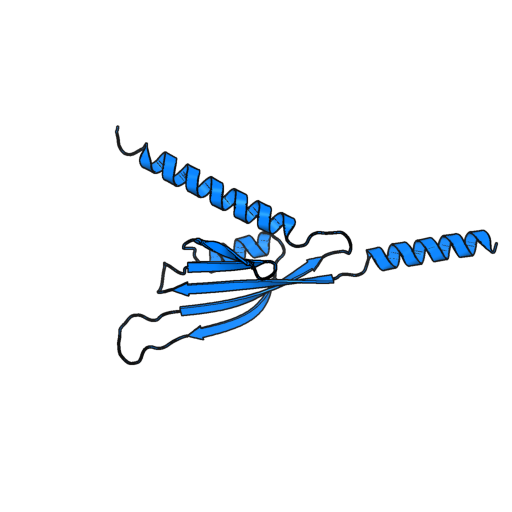4 C C . LYS A 1 95 ? -3.952 -1.356 10.284 1.00 91.19 95 LYS A C 1
ATOM 766 O O . LYS A 1 95 ? -5.126 -1.266 9.917 1.00 91.19 95 LYS A O 1
ATOM 771 N N . GLU A 1 96 ? -3.594 -1.476 11.555 1.00 90.38 96 GLU A N 1
ATOM 772 C CA . GLU A 1 96 ? -4.542 -1.290 12.650 1.00 90.38 96 GLU A CA 1
ATOM 773 C C . GLU A 1 96 ? -4.775 0.201 12.907 1.00 90.38 96 GLU A C 1
ATOM 775 O O . GLU A 1 96 ? -3.861 1.015 12.773 1.00 90.38 96 GLU A O 1
ATOM 780 N N . TYR A 1 97 ? -6.012 0.563 13.234 1.00 86.19 97 TYR A N 1
ATOM 781 C CA . TYR A 1 97 ? -6.404 1.939 13.525 1.00 86.19 97 TYR A CA 1
ATOM 782 C C . TYR A 1 97 ? -7.556 1.984 14.527 1.00 86.19 97 TYR A C 1
ATOM 784 O O . TYR A 1 97 ? -8.356 1.043 14.616 1.00 86.19 97 TYR A O 1
ATOM 792 N N . GLN A 1 98 ? -7.656 3.081 15.275 1.00 82.94 98 GLN A N 1
ATOM 793 C CA . GLN A 1 98 ? -8.747 3.284 16.226 1.00 82.94 98 GLN A CA 1
ATOM 794 C C . GLN A 1 98 ? -9.994 3.860 15.550 1.00 82.94 98 GLN A C 1
ATOM 796 O O . GLN A 1 98 ? -9.947 4.524 14.510 1.00 82.94 98 GLN A O 1
ATOM 801 N N . ALA A 1 99 ? -11.158 3.616 16.153 1.00 76.75 99 ALA A N 1
ATOM 802 C CA . ALA A 1 99 ? -12.412 4.181 15.677 1.00 76.75 99 ALA A CA 1
ATOM 803 C C . ALA A 1 99 ? -12.379 5.722 15.748 1.00 76.75 99 ALA A C 1
ATOM 805 O O . ALA A 1 99 ? -12.357 6.299 16.828 1.00 76.75 99 ALA A O 1
ATOM 806 N N . GLY A 1 100 ? -12.410 6.377 14.584 1.00 76.06 100 GLY A N 1
ATOM 807 C CA . GLY A 1 100 ? -12.316 7.838 14.455 1.00 76.06 100 GLY A CA 1
ATOM 808 C C . GLY A 1 100 ? -11.038 8.308 13.758 1.00 76.06 100 GLY A C 1
ATOM 809 O O . GLY A 1 100 ? -11.001 9.433 13.270 1.00 76.06 100 GLY A O 1
ATOM 810 N N . GLU A 1 101 ? -10.033 7.440 13.629 1.00 80.69 101 GLU A N 1
ATOM 811 C CA . GLU A 1 101 ? -8.824 7.716 12.852 1.00 80.69 101 GLU A CA 1
ATOM 812 C C . GLU A 1 101 ? -9.034 7.402 11.365 1.00 80.69 101 GLU A C 1
ATOM 814 O O . GLU A 1 101 ? -9.735 6.451 11.000 1.00 80.69 101 GLU A O 1
ATOM 819 N N . ASN A 1 102 ? -8.384 8.174 10.490 1.00 81.75 102 ASN A N 1
ATOM 820 C CA . ASN A 1 102 ? -8.260 7.824 9.081 1.00 81.75 102 ASN A CA 1
ATOM 821 C C . ASN A 1 102 ? -6.936 7.064 8.854 1.00 81.75 102 ASN A C 1
ATOM 823 O O . ASN A 1 102 ? -5.869 7.685 8.839 1.00 81.75 102 ASN A O 1
ATOM 827 N N . PRO A 1 103 ? -6.967 5.739 8.608 1.00 81.31 103 PRO A N 1
ATOM 828 C CA . PRO A 1 103 ? -5.752 4.925 8.492 1.00 81.31 103 PRO A CA 1
ATOM 829 C C . PRO A 1 103 ? -4.850 5.334 7.315 1.00 81.31 103 PRO A C 1
ATOM 831 O O . PRO A 1 103 ? -3.652 5.032 7.324 1.00 81.31 103 PRO A O 1
ATOM 834 N N . PHE A 1 104 ? -5.400 6.043 6.323 1.00 81.88 104 PHE A N 1
ATOM 835 C CA . PHE A 1 104 ? -4.721 6.421 5.082 1.00 81.88 104 PHE A CA 1
ATOM 836 C C . PHE A 1 104 ? -4.123 7.834 5.091 1.00 81.88 104 PHE A C 1
ATOM 838 O O . PHE A 1 104 ? -3.360 8.166 4.185 1.00 81.88 104 PHE A O 1
ATOM 845 N N . GLU A 1 105 ? -4.445 8.677 6.073 1.00 82.19 105 GLU A N 1
ATOM 846 C CA . GLU A 1 105 ? -4.108 10.110 6.059 1.00 82.19 105 GLU A CA 1
ATOM 847 C C . GLU A 1 105 ? -2.593 10.373 6.017 1.00 82.19 105 GLU A C 1
ATOM 849 O O . GLU A 1 105 ? -2.097 11.129 5.175 1.00 82.19 105 GLU A O 1
ATOM 854 N N . GLN A 1 106 ? -1.831 9.663 6.853 1.00 76.12 106 GLN A N 1
ATOM 855 C CA . GLN A 1 106 ? -0.365 9.725 6.845 1.00 76.12 106 GLN A CA 1
ATOM 856 C C . GLN A 1 106 ? 0.222 9.193 5.533 1.00 76.12 106 GLN A C 1
ATOM 858 O O . GLN A 1 106 ? 1.161 9.767 4.988 1.00 76.12 106 GLN A O 1
ATOM 863 N N . THR A 1 107 ? -0.356 8.124 4.982 1.00 80.31 107 THR A N 1
ATOM 864 C CA . THR A 1 107 ? 0.114 7.511 3.733 1.00 80.31 107 THR A CA 1
ATOM 865 C C . THR A 1 107 ? -0.098 8.433 2.543 1.00 80.31 107 THR A C 1
ATOM 867 O O . THR A 1 107 ? 0.813 8.599 1.738 1.00 80.31 107 THR A O 1
ATOM 870 N N . LEU A 1 108 ? -1.262 9.080 2.450 1.00 73.75 108 LEU A N 1
ATOM 871 C CA . LEU A 1 108 ? -1.549 10.074 1.416 1.00 73.75 108 LEU A CA 1
ATOM 872 C C . LEU A 1 108 ? -0.607 11.270 1.531 1.00 73.75 108 LEU A C 1
ATOM 874 O O . LEU A 1 108 ? -0.033 11.684 0.529 1.00 73.75 108 LEU A O 1
ATOM 878 N N . THR A 1 109 ? -0.382 11.767 2.747 1.00 75.06 109 THR A N 1
ATOM 879 C CA . THR A 1 109 ? 0.549 12.874 2.997 1.00 75.06 109 THR A CA 1
ATOM 880 C C . THR A 1 109 ? 1.971 12.523 2.558 1.00 75.06 109 THR A C 1
ATOM 882 O O . THR A 1 109 ? 2.612 13.307 1.862 1.00 75.06 109 THR A O 1
ATOM 885 N N . ASN A 1 110 ? 2.460 11.332 2.911 1.00 72.25 110 ASN A N 1
ATOM 886 C CA . ASN A 1 110 ? 3.802 10.879 2.546 1.00 72.25 110 ASN A CA 1
ATOM 887 C C . ASN A 1 110 ? 3.937 10.636 1.038 1.00 72.25 110 ASN A C 1
ATOM 889 O O . ASN A 1 110 ? 4.934 11.039 0.440 1.00 72.25 110 ASN A O 1
ATOM 893 N N . VAL A 1 111 ? 2.921 10.039 0.409 1.00 70.81 111 VAL A N 1
ATOM 894 C CA . VAL A 1 111 ? 2.873 9.846 -1.045 1.00 70.81 111 VAL A CA 1
ATOM 895 C C . VAL A 1 111 ? 2.878 11.192 -1.770 1.00 70.81 111 VAL A C 1
ATOM 897 O O . VAL A 1 111 ? 3.698 11.382 -2.662 1.00 70.81 111 VAL A O 1
ATOM 900 N N . ILE A 1 112 ? 2.024 12.139 -1.374 1.00 67.44 112 ILE A N 1
ATOM 901 C CA . ILE A 1 112 ? 1.922 13.465 -2.004 1.00 67.44 112 ILE A CA 1
ATOM 902 C C . ILE A 1 112 ? 3.226 14.250 -1.8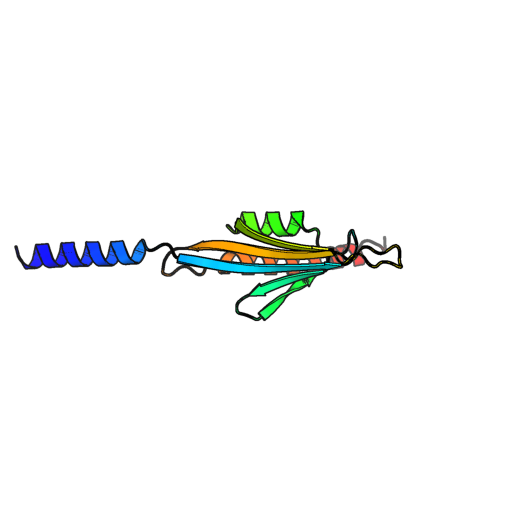33 1.00 67.44 112 ILE A C 1
ATOM 904 O O . ILE A 1 112 ? 3.779 14.715 -2.827 1.00 67.44 112 ILE A O 1
ATOM 908 N N . LYS A 1 113 ? 3.776 14.323 -0.612 1.00 68.56 113 LYS A N 1
ATOM 909 C CA . LYS A 1 113 ? 5.055 15.007 -0.352 1.00 68.56 113 LYS A CA 1
ATOM 910 C C . LYS A 1 113 ? 6.196 14.439 -1.197 1.00 68.56 113 LYS A C 1
ATOM 912 O O . LYS A 1 113 ? 6.996 15.193 -1.738 1.00 68.56 113 LYS A O 1
ATOM 917 N N . ARG A 1 114 ? 6.275 13.111 -1.336 1.00 66.44 114 ARG A N 1
ATOM 918 C CA . ARG A 1 114 ? 7.315 12.441 -2.138 1.00 66.44 114 ARG A CA 1
ATOM 919 C C . ARG A 1 114 ? 7.105 12.595 -3.6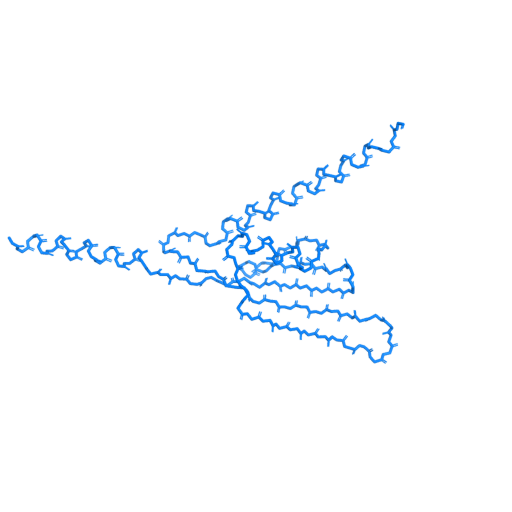46 1.00 66.44 114 ARG A C 1
ATOM 921 O O . ARG A 1 114 ? 8.083 12.506 -4.380 1.00 66.44 114 ARG A O 1
ATOM 928 N N . LEU A 1 115 ? 5.866 12.768 -4.112 1.00 63.97 115 LEU A N 1
ATOM 929 C CA . LEU A 1 115 ? 5.588 13.101 -5.512 1.00 63.97 115 LEU A CA 1
ATOM 930 C C . LEU A 1 115 ? 6.049 14.530 -5.824 1.00 63.97 115 LEU A C 1
ATOM 932 O O . LEU A 1 115 ? 6.742 14.717 -6.815 1.00 63.97 115 LEU A O 1
ATOM 936 N N . GLN A 1 116 ? 5.761 15.483 -4.933 1.00 58.84 116 GLN A N 1
ATOM 937 C CA . GLN A 1 116 ? 6.173 16.888 -5.067 1.00 58.84 116 GLN A CA 1
ATOM 938 C C . GLN A 1 116 ? 7.700 17.058 -5.010 1.00 58.84 116 GLN A C 1
ATOM 940 O O . GLN A 1 116 ? 8.284 17.631 -5.917 1.00 58.84 116 GLN A O 1
ATOM 945 N N . GLN A 1 117 ? 8.378 16.444 -4.031 1.00 58.06 117 GLN A N 1
ATOM 946 C CA . GLN A 1 117 ? 9.847 16.508 -3.924 1.00 58.06 117 GLN A CA 1
ATOM 947 C C . GLN A 1 117 ? 10.587 15.951 -5.146 1.00 58.06 117 GLN A C 1
ATOM 949 O O . GLN A 1 117 ? 11.723 16.333 -5.408 1.00 58.06 117 GLN A O 1
ATOM 954 N N . LYS A 1 118 ? 9.980 15.001 -5.865 1.00 55.56 118 LYS A N 1
ATOM 955 C CA . LYS A 1 118 ? 10.590 14.414 -7.058 1.00 55.56 118 LYS A CA 1
ATOM 956 C C . LYS A 1 118 ? 10.457 15.334 -8.273 1.00 55.56 118 LYS A C 1
ATOM 958 O O . LYS A 1 118 ? 11.347 15.345 -9.109 1.00 55.56 118 LYS A O 1
ATOM 963 N N . GLU A 1 119 ? 9.369 16.096 -8.337 1.00 54.00 119 GLU A N 1
ATOM 964 C CA . GLU A 1 119 ? 9.155 17.133 -9.346 1.00 54.00 119 GLU A CA 1
ATOM 965 C C . GLU A 1 119 ? 10.161 18.279 -9.156 1.00 54.00 119 GLU A C 1
ATOM 967 O O . GLU A 1 119 ? 10.810 18.678 -10.118 1.00 54.00 119 GLU A O 1
ATOM 972 N N . ASP A 1 120 ? 10.395 18.697 -7.907 1.00 49.78 120 ASP A N 1
ATOM 973 C CA . ASP A 1 120 ? 11.388 19.727 -7.568 1.00 49.78 120 ASP A CA 1
ATOM 974 C C . ASP A 1 120 ? 12.832 19.275 -7.873 1.00 49.78 120 ASP A C 1
ATOM 976 O O . ASP A 1 120 ? 13.624 20.038 -8.421 1.00 49.78 120 ASP A O 1
ATOM 980 N N . GLN A 1 121 ? 13.180 18.011 -7.591 1.00 50.69 121 GLN A N 1
ATOM 981 C CA . GLN A 1 121 ? 14.515 17.469 -7.892 1.00 50.69 121 GLN A CA 1
ATOM 982 C C . GLN A 1 121 ? 14.788 17.313 -9.392 1.00 50.69 121 GLN A C 1
ATOM 984 O O . GLN A 1 121 ? 15.907 17.584 -9.826 1.00 50.69 121 GLN A O 1
ATOM 989 N N . ASP A 1 122 ? 13.797 16.888 -10.182 1.00 49.72 122 ASP A N 1
ATOM 990 C CA . ASP A 1 122 ? 13.929 16.830 -11.643 1.00 49.72 122 ASP A CA 1
ATOM 991 C C . ASP A 1 122 ? 14.032 18.253 -12.240 1.00 49.72 122 ASP A C 1
ATOM 993 O O . ASP A 1 122 ? 14.729 18.450 -13.238 1.00 49.72 122 ASP A O 1
ATOM 997 N N . TYR A 1 123 ? 13.400 19.257 -11.615 1.00 47.66 123 TYR A N 1
ATOM 998 C CA . TYR A 1 123 ? 13.499 20.664 -12.020 1.00 47.66 123 TYR A CA 1
ATOM 999 C C . TYR A 1 123 ? 14.890 21.255 -11.732 1.00 47.66 123 TYR A C 1
ATOM 1001 O O . TYR A 1 123 ? 15.499 21.852 -12.619 1.00 47.66 123 TYR A O 1
ATOM 1009 N N . ASP A 1 124 ? 15.446 21.016 -10.541 1.00 48.72 124 ASP A N 1
ATOM 1010 C CA . ASP A 1 124 ? 16.799 21.469 -10.182 1.00 48.72 124 ASP A CA 1
ATOM 1011 C C . ASP A 1 124 ? 17.885 20.804 -11.050 1.00 48.72 124 ASP A C 1
ATOM 1013 O O . ASP A 1 124 ? 18.869 21.443 -11.431 1.00 48.72 124 ASP A O 1
ATOM 1017 N N . GLN A 1 125 ? 17.697 19.536 -11.435 1.00 49.12 125 GLN A N 1
ATOM 1018 C CA . GLN A 1 125 ? 18.612 18.837 -12.345 1.00 49.12 125 GLN A CA 1
ATOM 1019 C C . GLN A 1 125 ? 18.527 19.348 -13.792 1.00 49.12 125 GLN A C 1
ATOM 1021 O O . GLN A 1 125 ? 19.534 19.329 -14.499 1.00 49.12 125 GLN A O 1
ATOM 1026 N N . ALA A 1 126 ? 17.360 19.830 -14.230 1.00 49.84 126 ALA A N 1
ATOM 1027 C CA . ALA A 1 126 ? 17.178 20.429 -15.552 1.00 49.84 126 ALA A CA 1
ATOM 1028 C C . ALA A 1 126 ? 17.809 21.829 -15.673 1.00 49.84 126 ALA A C 1
ATOM 1030 O O . ALA A 1 126 ? 18.134 22.252 -16.779 1.00 49.84 126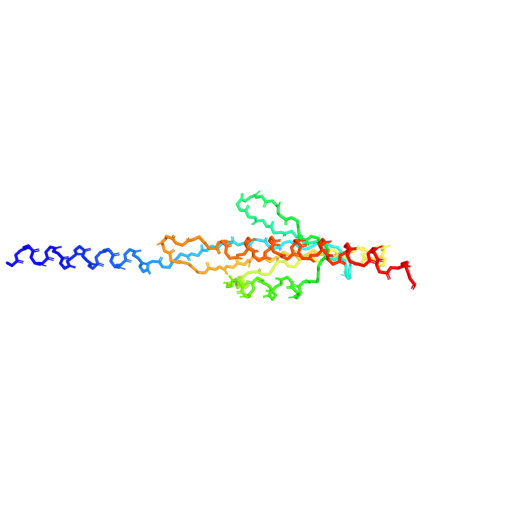 ALA A O 1
ATOM 1031 N N . ILE A 1 127 ? 18.007 22.533 -14.554 1.00 50.97 127 ILE A N 1
ATOM 1032 C CA . ILE A 1 127 ? 18.628 23.869 -14.520 1.00 50.97 127 ILE A CA 1
ATOM 1033 C C . ILE A 1 127 ? 20.148 23.776 -14.270 1.00 50.97 127 ILE A C 1
ATOM 1035 O O . ILE A 1 127 ? 20.900 24.660 -14.670 1.00 50.97 127 ILE A O 1
ATOM 1039 N N . GLY A 1 128 ? 20.633 22.681 -13.673 1.00 48.59 128 GLY A N 1
ATOM 1040 C CA . GLY A 1 128 ? 22.048 22.474 -13.332 1.00 48.59 128 GLY A CA 1
ATOM 1041 C C . GLY A 1 128 ? 22.984 22.007 -14.460 1.00 48.59 128 GLY A C 1
ATOM 1042 O O . GLY A 1 128 ? 24.120 21.644 -14.160 1.00 48.59 128 GLY A O 1
ATOM 1043 N N . CYS A 1 129 ? 22.547 21.976 -15.726 1.00 46.69 129 CYS A N 1
ATOM 1044 C CA . CYS A 1 129 ? 23.388 21.567 -16.866 1.00 46.69 129 CYS A CA 1
ATOM 1045 C C . CYS A 1 129 ? 23.877 22.710 -17.773 1.00 46.69 129 CYS A C 1
ATOM 1047 O O . CYS A 1 129 ? 24.609 22.422 -18.716 1.00 46.69 129 CYS A O 1
ATOM 1049 N N . ASP A 1 130 ? 23.568 23.970 -17.464 1.00 46.38 130 ASP A N 1
ATOM 1050 C CA . ASP A 1 130 ? 24.101 25.133 -18.186 1.00 46.38 130 ASP A CA 1
ATOM 1051 C C . ASP A 1 130 ? 24.899 26.042 -17.234 1.00 46.38 130 ASP A C 1
ATOM 1053 O O . ASP A 1 130 ? 24.394 27.061 -16.764 1.00 46.38 130 ASP A O 1
ATOM 1057 N N . SER A 1 131 ? 26.143 25.668 -16.907 1.00 39.25 131 SER A N 1
ATOM 1058 C CA . SER A 1 131 ? 27.196 26.558 -16.368 1.00 39.25 131 SER A CA 1
ATOM 1059 C C . SER A 1 131 ? 28.576 25.921 -16.498 1.00 39.25 131 SER A C 1
ATOM 1061 O O . SER A 1 131 ? 28.773 24.834 -15.911 1.00 39.25 131 SER A O 1
#

Radius of gyration: 21.87 Å; chains: 1; bounding box: 56×46×69 Å

Sequence (131 aa):
MKKLIALLAAMAIAGSISAQNKTAYLDLYQRGGAMHLKTTLIFNNRPVYLGKKNLGEVLNMLAESGWEIDKTLNVRRVCWFWPFTRHKFHFVLKKEYQAGENPFEQTLTNVIKRLQQKEDQDYDQAIGCDS